Protein AF-A0A359KIE0-F1 (afdb_monomer_lite)

Structure (mmCIF, N/CA/C/O backbone):
data_AF-A0A359KIE0-F1
#
_entry.i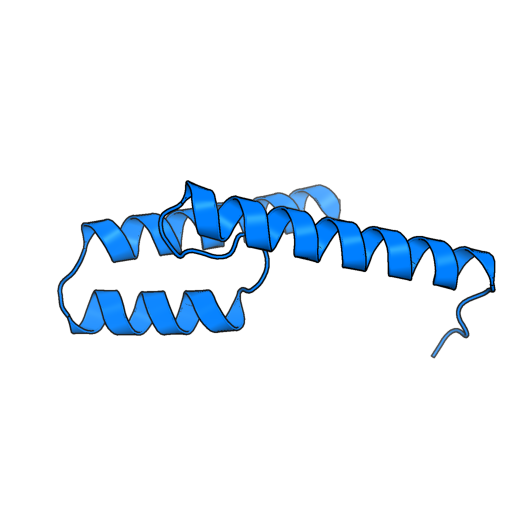d   AF-A0A359KIE0-F1
#
loop_
_atom_site.group_PDB
_atom_site.id
_atom_site.type_symbol
_atom_site.label_atom_id
_atom_site.label_alt_id
_atom_site.label_comp_id
_atom_site.label_asym_id
_atom_site.label_entity_id
_atom_site.label_seq_id
_atom_site.pdbx_PDB_ins_code
_atom_site.Cartn_x
_atom_site.Cartn_y
_atom_site.Cartn_z
_atom_site.occupancy
_atom_site.B_iso_or_equiv
_atom_site.auth_seq_id
_atom_site.auth_comp_id
_atom_site.auth_asym_id
_atom_site.auth_atom_id
_atom_site.pdbx_PDB_model_num
ATOM 1 N N . MET A 1 1 ? 14.838 -17.874 -16.603 1.00 50.28 1 MET A N 1
ATOM 2 C CA . MET A 1 1 ? 14.774 -16.411 -16.397 1.00 50.28 1 MET A CA 1
ATOM 3 C C . MET A 1 1 ? 15.005 -15.749 -17.748 1.00 50.28 1 MET A C 1
ATOM 5 O O . MET A 1 1 ? 16.080 -15.925 -18.301 1.00 50.28 1 MET A O 1
ATOM 9 N N . ARG A 1 2 ? 13.991 -15.108 -18.344 1.00 65.62 2 ARG A N 1
ATOM 10 C CA . ARG A 1 2 ? 14.157 -14.381 -19.615 1.00 65.62 2 ARG A CA 1
ATOM 11 C C . ARG A 1 2 ? 14.913 -13.079 -19.332 1.00 65.62 2 ARG A C 1
ATOM 13 O O . ARG A 1 2 ? 14.543 -12.358 -18.411 1.00 65.62 2 ARG A O 1
ATOM 20 N N . THR A 1 3 ? 15.975 -12.797 -20.077 1.00 76.69 3 THR A N 1
ATOM 21 C CA . THR A 1 3 ? 16.698 -11.523 -19.987 1.00 76.69 3 THR A CA 1
ATOM 22 C C . THR A 1 3 ? 15.841 -10.414 -20.590 1.00 76.69 3 THR A C 1
ATOM 24 O O . THR A 1 3 ? 15.487 -10.493 -21.763 1.00 76.69 3 THR A O 1
ATOM 27 N N . LEU A 1 4 ? 15.500 -9.403 -19.787 1.00 72.62 4 LEU A N 1
ATOM 28 C CA . LEU A 1 4 ? 14.771 -8.211 -20.231 1.00 72.62 4 LEU A CA 1
ATOM 29 C C . LEU A 1 4 ? 15.584 -7.474 -21.301 1.00 72.62 4 LEU A C 1
ATOM 31 O O . LEU A 1 4 ? 16.766 -7.186 -21.082 1.00 72.62 4 LEU A O 1
ATOM 35 N N . THR A 1 5 ? 14.964 -7.163 -22.435 1.00 86.62 5 THR A N 1
ATOM 36 C CA . THR A 1 5 ? 15.603 -6.357 -23.479 1.00 86.62 5 THR A CA 1
ATOM 37 C C . THR A 1 5 ? 15.721 -4.891 -23.028 1.00 86.62 5 THR A C 1
ATOM 39 O O . THR A 1 5 ? 15.095 -4.468 -22.053 1.00 86.62 5 THR A O 1
ATOM 42 N N . ALA A 1 6 ? 16.563 -4.090 -23.693 1.00 83.56 6 ALA A N 1
ATOM 43 C CA . ALA A 1 6 ? 16.734 -2.666 -23.372 1.00 83.56 6 ALA A CA 1
ATOM 44 C C . ALA A 1 6 ? 15.408 -1.864 -23.303 1.00 83.56 6 ALA A C 1
ATOM 46 O O . ALA A 1 6 ? 15.234 -1.126 -22.329 1.00 83.56 6 ALA A O 1
ATOM 47 N N . PRO A 1 7 ? 14.454 -2.018 -24.248 1.00 83.12 7 PRO A N 1
ATOM 48 C CA . PRO A 1 7 ? 13.150 -1.363 -24.136 1.00 83.12 7 PRO A CA 1
ATOM 49 C C . PRO A 1 7 ? 12.312 -1.900 -22.967 1.00 83.12 7 PRO A C 1
ATOM 51 O O . PRO A 1 7 ? 11.699 -1.099 -22.262 1.00 83.12 7 PRO A O 1
ATOM 54 N N . ASP A 1 8 ? 12.354 -3.209 -22.682 1.00 86.38 8 ASP A N 1
ATOM 55 C CA . ASP A 1 8 ? 11.619 -3.797 -21.548 1.00 86.38 8 ASP A CA 1
ATOM 56 C C . ASP A 1 8 ? 12.073 -3.205 -20.207 1.00 86.38 8 ASP A C 1
ATOM 58 O O . ASP A 1 8 ? 11.258 -2.965 -19.316 1.00 86.38 8 ASP A O 1
ATOM 62 N N . ARG A 1 9 ? 13.376 -2.925 -20.056 1.00 85.69 9 ARG A N 1
ATOM 63 C CA . ARG A 1 9 ? 13.914 -2.264 -18.855 1.00 85.69 9 ARG A CA 1
ATOM 64 C C . ARG A 1 9 ? 13.396 -0.840 -18.694 1.00 85.69 9 ARG A C 1
ATOM 66 O O . ARG A 1 9 ? 13.047 -0.458 -17.581 1.00 85.69 9 ARG A O 1
ATOM 73 N N . GLY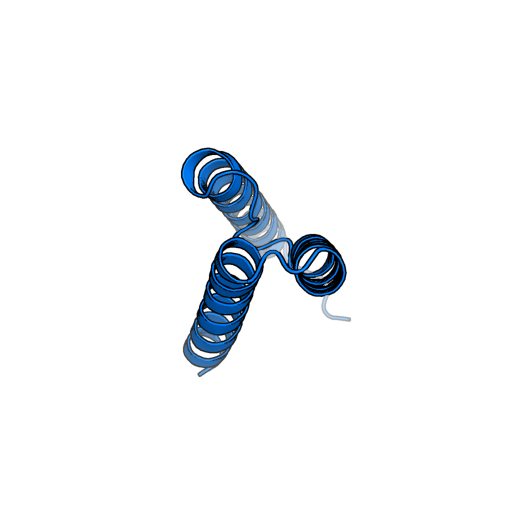 A 1 10 ? 13.350 -0.063 -19.776 1.00 89.50 10 GLY A N 1
ATOM 74 C CA . GLY A 1 10 ? 12.823 1.303 -19.738 1.00 89.50 10 GLY A CA 1
ATOM 75 C C . GLY A 1 10 ? 11.350 1.328 -19.332 1.00 89.50 10 GLY A C 1
ATOM 76 O O . GLY A 1 10 ? 10.955 2.095 -18.455 1.00 89.50 10 GLY A O 1
ATOM 77 N N . LEU A 1 11 ? 10.564 0.418 -19.904 1.00 87.12 11 LEU A N 1
ATOM 78 C CA . LEU A 1 11 ? 9.141 0.271 -19.609 1.00 87.12 11 LEU A CA 1
ATOM 79 C C . LEU A 1 11 ? 8.912 -0.169 -18.154 1.00 87.12 11 LEU A C 1
ATOM 81 O O . LEU A 1 11 ? 8.089 0.418 -17.456 1.00 87.12 11 LEU A O 1
ATOM 85 N N . ALA A 1 12 ? 9.704 -1.123 -17.655 1.00 86.50 12 ALA A N 1
ATOM 86 C CA . ALA A 1 12 ? 9.657 -1.551 -16.258 1.00 86.50 12 ALA A CA 1
ATOM 87 C C . ALA A 1 12 ? 9.976 -0.409 -15.278 1.00 86.50 12 ALA A C 1
ATOM 89 O O . ALA A 1 12 ? 9.286 -0.258 -14.271 1.00 86.50 12 ALA A O 1
ATOM 90 N N . LEU A 1 13 ? 10.982 0.421 -15.577 1.00 89.88 13 LEU A N 1
ATOM 91 C CA . LEU A 1 13 ? 11.328 1.586 -14.755 1.00 89.88 13 LEU A CA 1
ATOM 92 C C . LEU A 1 13 ? 10.207 2.630 -14.742 1.00 89.88 13 LEU A C 1
ATOM 94 O O . LEU A 1 13 ? 9.877 3.155 -13.679 1.00 89.88 13 LEU A O 1
ATOM 98 N N . MET A 1 14 ? 9.593 2.905 -15.896 1.00 91.31 14 MET A N 1
ATOM 99 C CA . MET A 1 14 ? 8.460 3.829 -15.984 1.00 91.31 14 MET A CA 1
ATOM 100 C C . MET A 1 14 ? 7.246 3.324 -15.202 1.00 91.31 14 MET A C 1
ATOM 102 O O . MET A 1 14 ? 6.654 4.088 -14.443 1.00 91.31 14 MET A O 1
ATOM 106 N N . LEU A 1 15 ? 6.906 2.039 -15.332 1.00 87.25 15 LEU A N 1
ATOM 107 C CA . LEU A 1 15 ? 5.804 1.428 -14.587 1.00 87.25 15 LEU A CA 1
ATOM 108 C C . LEU A 1 15 ? 6.066 1.427 -13.077 1.00 87.25 15 LEU A C 1
ATOM 110 O O . LEU A 1 15 ? 5.167 1.755 -12.307 1.00 87.25 15 LEU A O 1
ATOM 114 N N . ALA A 1 16 ? 7.294 1.126 -12.645 1.00 86.06 16 ALA A N 1
ATOM 115 C CA . ALA A 1 16 ? 7.676 1.188 -11.235 1.00 86.06 16 ALA A CA 1
ATOM 116 C C . ALA A 1 16 ? 7.592 2.620 -10.676 1.00 86.06 16 ALA A C 1
ATOM 118 O O . ALA A 1 16 ? 7.077 2.825 -9.577 1.00 86.06 16 ALA A O 1
ATOM 119 N N . GLY A 1 17 ? 8.052 3.614 -11.443 1.00 86.94 17 GLY A N 1
ATOM 120 C CA . GLY A 1 17 ? 7.951 5.026 -11.072 1.00 86.94 17 GLY A CA 1
ATOM 121 C C . GLY A 1 17 ? 6.501 5.503 -10.971 1.00 86.94 17 GLY A C 1
ATOM 122 O O . GLY A 1 17 ? 6.130 6.138 -9.985 1.00 86.94 17 GLY A O 1
ATOM 123 N N . LEU A 1 18 ? 5.662 5.143 -11.947 1.00 87.00 18 LEU A N 1
ATOM 124 C CA . LEU A 1 18 ? 4.231 5.449 -11.935 1.00 87.00 18 LEU A CA 1
ATOM 125 C C . LEU A 1 18 ? 3.534 4.808 -10.729 1.00 87.00 18 LEU A C 1
ATOM 127 O O . LEU A 1 18 ? 2.787 5.488 -10.030 1.00 87.00 18 LEU A O 1
ATOM 131 N N . ALA A 1 19 ? 3.816 3.533 -10.448 1.00 83.00 19 ALA A N 1
ATOM 132 C CA . ALA A 1 19 ? 3.260 2.831 -9.295 1.00 83.00 19 ALA A CA 1
ATOM 133 C C . ALA A 1 19 ? 3.623 3.532 -7.976 1.00 83.00 19 ALA A C 1
ATOM 135 O O . ALA A 1 19 ? 2.738 3.794 -7.166 1.00 83.00 19 ALA A O 1
ATOM 136 N N . GLY A 1 20 ? 4.892 3.914 -7.785 1.00 82.12 20 GLY A N 1
ATOM 137 C CA . GLY A 1 20 ? 5.329 4.647 -6.591 1.00 82.12 20 GLY A CA 1
ATOM 138 C C . GLY A 1 20 ? 4.719 6.050 -6.468 1.00 82.12 20 GLY A C 1
ATOM 139 O O . GLY A 1 20 ? 4.382 6.488 -5.365 1.00 82.12 20 GLY A O 1
ATOM 140 N N . TYR A 1 21 ? 4.526 6.750 -7.589 1.00 83.75 21 TYR A N 1
ATOM 141 C CA . TYR A 1 21 ? 3.865 8.058 -7.613 1.00 83.75 21 TYR A CA 1
ATOM 142 C C . TYR A 1 21 ? 2.387 7.962 -7.209 1.00 83.75 21 TYR A C 1
ATOM 144 O O . TYR A 1 21 ? 1.919 8.715 -6.355 1.00 83.75 21 TYR A O 1
ATOM 152 N N . VAL A 1 22 ? 1.661 6.989 -7.764 1.00 81.38 22 VAL A N 1
ATOM 153 C CA . VAL A 1 22 ? 0.267 6.712 -7.383 1.00 81.38 22 VAL A CA 1
ATOM 154 C C . VAL A 1 22 ? 0.175 6.341 -5.901 1.00 81.38 22 VAL A C 1
ATOM 156 O O . VAL A 1 22 ? -0.750 6.778 -5.218 1.00 81.38 22 VAL A O 1
ATOM 159 N N . ASP A 1 23 ? 1.154 5.603 -5.375 1.00 82.44 23 ASP A N 1
ATOM 160 C CA . ASP A 1 23 ? 1.178 5.192 -3.971 1.00 82.44 23 ASP A CA 1
ATOM 161 C C . ASP A 1 23 ? 1.360 6.366 -3.002 1.00 82.44 23 ASP A C 1
ATOM 163 O O . ASP A 1 23 ? 0.689 6.453 -1.975 1.00 82.44 23 ASP A O 1
ATOM 167 N N . SER A 1 24 ? 2.241 7.303 -3.352 1.00 80.19 24 SER A N 1
ATOM 168 C CA . SER A 1 24 ? 2.494 8.507 -2.557 1.00 80.19 24 SER A CA 1
ATOM 169 C C . SER A 1 24 ? 1.328 9.496 -2.627 1.00 80.19 24 SER A C 1
ATOM 171 O O . SER A 1 24 ? 0.931 10.038 -1.594 1.00 80.19 24 SER A O 1
ATOM 173 N N . LEU A 1 25 ? 0.702 9.669 -3.796 1.00 80.56 25 LEU A N 1
ATOM 174 C CA . LEU A 1 25 ? -0.545 10.431 -3.916 1.00 80.56 25 LEU A CA 1
ATOM 175 C C . LEU A 1 25 ? -1.685 9.806 -3.110 1.00 80.56 25 LEU A C 1
ATOM 177 O O . LEU A 1 25 ? -2.394 10.527 -2.406 1.00 80.56 25 LEU A O 1
ATOM 181 N N . GLY A 1 26 ? -1.840 8.485 -3.197 1.00 75.88 26 GLY A N 1
ATOM 182 C CA . GLY A 1 26 ? -2.828 7.727 -2.440 1.00 75.88 26 GLY A CA 1
ATOM 183 C C . GLY A 1 26 ? -2.621 7.874 -0.938 1.00 75.88 26 GLY A C 1
ATOM 184 O O . GLY A 1 26 ? -3.565 8.199 -0.227 1.00 75.88 26 GLY A O 1
ATOM 185 N N . PHE A 1 27 ? -1.381 7.764 -0.462 1.00 75.00 27 PHE A N 1
ATOM 186 C CA . PHE A 1 27 ? -1.054 7.956 0.949 1.00 75.00 27 PHE A CA 1
ATOM 187 C C . PHE A 1 27 ? -1.428 9.355 1.454 1.00 75.00 27 PHE A C 1
ATOM 189 O O . PHE A 1 27 ? -2.012 9.480 2.533 1.00 75.00 27 PHE A O 1
ATOM 196 N N . LEU A 1 28 ? -1.135 10.397 0.667 1.00 77.75 28 LEU A N 1
ATOM 197 C CA . LEU A 1 28 ? -1.464 11.785 1.003 1.00 77.75 28 LEU A CA 1
ATOM 198 C C . LEU A 1 28 ? -2.979 12.046 0.997 1.00 77.75 28 LEU A C 1
ATOM 200 O O . LEU A 1 28 ? -3.474 12.733 1.887 1.00 77.75 28 LEU A O 1
ATOM 204 N N . HIS A 1 29 ? -3.719 11.491 0.032 1.00 73.31 29 HIS A N 1
ATOM 205 C CA . HIS A 1 29 ? -5.158 11.743 -0.120 1.00 73.31 29 HIS A CA 1
ATOM 206 C C . HIS A 1 29 ? -6.043 10.847 0.759 1.00 73.31 29 HIS A C 1
ATOM 208 O O . HIS A 1 29 ? -7.096 11.289 1.210 1.00 73.31 29 HIS A O 1
ATOM 214 N N . LEU A 1 30 ? -5.636 9.602 1.028 1.00 65.06 30 LEU A N 1
ATOM 215 C CA . LEU A 1 30 ? -6.403 8.619 1.812 1.00 65.06 30 LEU A CA 1
ATOM 216 C C . LEU A 1 30 ? -6.080 8.668 3.315 1.00 65.06 30 LEU A C 1
ATOM 218 O O . LEU A 1 30 ? -6.565 7.833 4.076 1.00 65.06 30 LEU A O 1
ATOM 222 N N . GLY A 1 31 ? -5.252 9.618 3.763 1.00 65.81 31 GLY A N 1
ATOM 223 C CA . GLY A 1 31 ? -4.919 9.781 5.181 1.00 65.81 31 GLY A CA 1
ATOM 224 C C . GLY A 1 31 ? -4.005 8.682 5.736 1.00 65.81 31 GLY A C 1
ATOM 225 O O . GLY A 1 31 ? -4.101 8.330 6.912 1.00 65.81 31 GLY A O 1
ATOM 226 N N . GLY A 1 32 ? -3.110 8.136 4.906 1.00 67.94 32 GLY A N 1
ATOM 227 C CA . GLY A 1 32 ? -2.075 7.196 5.338 1.00 67.94 32 GLY A CA 1
ATOM 228 C C . GLY A 1 32 ? -2.257 5.736 4.906 1.00 67.94 32 GLY A C 1
ATOM 229 O O . GLY A 1 32 ? -1.732 4.842 5.577 1.00 67.94 32 GLY A O 1
ATOM 230 N N . VAL A 1 33 ? -2.995 5.481 3.821 1.00 68.50 33 VAL A N 1
ATOM 231 C CA . VAL A 1 33 ? -3.161 4.150 3.204 1.00 68.50 33 VAL A CA 1
ATOM 232 C C . VAL A 1 33 ? -2.487 4.143 1.835 1.00 68.50 33 VAL A C 1
ATOM 234 O O . VAL A 1 33 ? -2.683 5.060 1.042 1.00 68.50 33 VAL A O 1
ATOM 237 N N . PHE A 1 34 ? -1.687 3.117 1.563 1.00 72.31 34 PHE A N 1
ATOM 238 C CA . PHE A 1 34 ? -0.994 2.954 0.285 1.00 72.31 34 PHE A CA 1
ATOM 239 C C . PHE A 1 34 ? -1.929 2.284 -0.736 1.00 72.31 34 PHE A C 1
ATOM 241 O O . PHE A 1 34 ? -2.704 1.402 -0.386 1.00 72.31 34 PHE A O 1
ATOM 248 N N . VAL A 1 35 ? -1.885 2.671 -2.003 1.00 71.38 35 VAL A N 1
ATOM 249 C CA . VAL A 1 35 ? -2.680 2.057 -3.083 1.00 71.38 35 VAL A CA 1
ATOM 250 C C . VAL A 1 35 ? -2.011 0.789 -3.626 1.00 71.38 35 VAL A C 1
ATOM 252 O O . VAL A 1 35 ? -2.697 -0.098 -4.120 1.00 71.38 35 VAL A O 1
ATOM 255 N N . SER A 1 36 ? -0.686 0.674 -3.509 1.00 67.88 36 SER A N 1
ATOM 256 C CA . SER A 1 36 ? 0.129 -0.423 -4.049 1.00 67.88 36 SER A CA 1
ATOM 257 C C . SER A 1 36 ? 1.008 -1.118 -2.999 1.00 67.88 36 SER A C 1
ATOM 259 O O . SER A 1 36 ? 1.293 -2.307 -3.153 1.00 67.88 36 SER A O 1
ATOM 261 N N . PHE A 1 37 ? 1.403 -0.457 -1.899 1.00 72.44 37 PHE A N 1
ATOM 262 C CA . PHE A 1 37 ? 2.233 -1.068 -0.842 1.00 72.44 37 PHE A CA 1
ATOM 263 C C . PHE A 1 37 ? 1.456 -2.012 0.096 1.00 72.44 37 PHE A C 1
ATOM 265 O O . PHE A 1 37 ? 1.282 -1.766 1.295 1.00 72.44 37 PHE A O 1
ATOM 272 N N . MET A 1 38 ? 0.992 -3.139 -0.444 1.00 77.12 38 MET A N 1
ATOM 273 C CA . MET A 1 38 ? 0.078 -4.049 0.252 1.00 77.12 38 MET A CA 1
ATOM 274 C C . MET A 1 38 ? 0.639 -4.597 1.570 1.00 77.12 38 MET A C 1
ATOM 276 O O . MET A 1 38 ? -0.084 -4.588 2.556 1.00 77.12 38 MET A O 1
ATOM 280 N N . SER A 1 39 ? 1.929 -4.951 1.656 1.00 78.56 39 SER A N 1
ATOM 281 C CA . SER A 1 39 ? 2.553 -5.439 2.907 1.00 78.56 39 SER A CA 1
ATOM 282 C C . SER A 1 39 ? 2.408 -4.453 4.087 1.00 78.56 39 SER A C 1
ATOM 284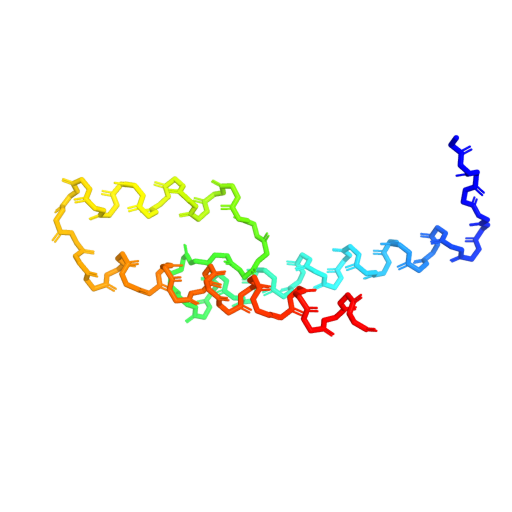 O O . SER A 1 39 ? 2.116 -4.842 5.223 1.00 78.56 39 SER A O 1
ATOM 286 N N . GLY A 1 40 ? 2.522 -3.148 3.813 1.00 77.69 40 GLY A N 1
ATOM 287 C CA . GLY A 1 40 ? 2.334 -2.102 4.821 1.00 77.69 40 GLY A CA 1
ATOM 288 C C . GLY A 1 40 ? 0.869 -1.924 5.226 1.00 77.69 40 GLY A C 1
ATOM 289 O O . GLY A 1 40 ? 0.559 -1.773 6.411 1.00 77.69 40 GLY A O 1
ATOM 290 N N . ASN A 1 41 ? -0.050 -1.995 4.260 1.00 82.50 41 ASN A N 1
ATOM 291 C CA . ASN A 1 41 ? -1.483 -1.888 4.527 1.00 82.50 41 ASN A CA 1
ATOM 292 C C . ASN A 1 41 ? -2.020 -3.065 5.335 1.00 82.50 41 ASN A C 1
ATOM 294 O O . ASN A 1 41 ? -2.819 -2.845 6.238 1.00 82.50 41 ASN A O 1
ATOM 298 N N . THR A 1 42 ? -1.557 -4.293 5.090 1.00 80.50 42 THR A N 1
ATOM 299 C CA . THR A 1 42 ? -1.993 -5.459 5.875 1.00 80.50 42 THR A CA 1
ATOM 300 C C . THR A 1 42 ? -1.585 -5.326 7.344 1.00 80.50 42 THR A C 1
ATOM 302 O O . THR A 1 42 ? -2.362 -5.665 8.234 1.00 80.50 42 THR A O 1
ATOM 305 N N . THR A 1 43 ? -0.410 -4.742 7.614 1.00 84.50 43 THR A N 1
ATOM 306 C CA . THR A 1 43 ? 0.032 -4.421 8.984 1.00 84.50 43 THR A CA 1
ATOM 307 C C . THR A 1 43 ? -0.873 -3.369 9.625 1.00 84.50 43 THR A C 1
ATOM 309 O O . THR A 1 43 ? -1.333 -3.542 10.752 1.00 84.50 43 THR A O 1
ATOM 312 N N . ARG A 1 44 ? -1.195 -2.291 8.898 1.00 81.19 44 ARG A N 1
ATOM 313 C CA . ARG A 1 44 ? -2.124 -1.255 9.381 1.00 81.19 44 ARG A CA 1
ATOM 314 C C . ARG A 1 44 ? -3.529 -1.797 9.608 1.00 81.19 44 ARG A C 1
ATOM 316 O O . ARG A 1 44 ? -4.177 -1.382 10.562 1.00 81.19 44 ARG A O 1
ATOM 323 N N . LEU A 1 45 ? -4.007 -2.702 8.760 1.00 83.88 45 LEU A N 1
ATOM 324 C CA . LEU A 1 45 ? -5.294 -3.367 8.938 1.00 83.88 45 LEU A CA 1
ATOM 325 C C . LEU A 1 45 ? -5.306 -4.151 10.254 1.00 83.88 45 LEU A C 1
ATOM 327 O O . LEU A 1 45 ? -6.214 -3.960 11.056 1.00 83.88 45 LEU A O 1
ATOM 331 N N . ALA A 1 46 ? -4.270 -4.956 10.510 1.00 84.75 46 ALA A N 1
ATOM 332 C CA . ALA A 1 46 ? -4.138 -5.721 11.748 1.00 84.75 46 ALA A CA 1
ATOM 333 C C . ALA A 1 46 ? -4.100 -4.820 12.994 1.00 84.75 46 ALA A C 1
ATOM 335 O O . ALA A 1 46 ? -4.814 -5.084 13.958 1.00 84.75 46 ALA A O 1
ATOM 336 N N . VAL A 1 47 ? -3.332 -3.724 12.956 1.00 87.81 47 VAL A N 1
ATOM 337 C CA . VAL A 1 47 ? -3.270 -2.750 14.061 1.00 87.81 47 VAL A CA 1
ATOM 338 C C . VAL A 1 47 ? -4.622 -2.069 14.279 1.00 87.81 47 VAL A C 1
ATOM 340 O O . VAL A 1 47 ? -5.096 -2.020 15.408 1.00 87.81 47 VAL A O 1
ATOM 343 N N . ASN A 1 48 ? -5.292 -1.599 13.221 1.00 86.38 48 ASN A N 1
ATOM 344 C CA . ASN A 1 48 ? -6.606 -0.962 13.359 1.00 86.38 48 ASN A CA 1
ATOM 345 C C . ASN A 1 48 ? -7.676 -1.936 13.878 1.00 86.38 48 ASN A C 1
ATOM 347 O O . ASN A 1 48 ? -8.547 -1.513 14.635 1.00 86.38 48 ASN A O 1
ATOM 351 N N . LEU A 1 49 ? -7.614 -3.221 13.508 1.00 87.62 49 LEU A N 1
ATOM 352 C CA . LEU A 1 49 ? -8.475 -4.254 14.094 1.00 87.62 49 LEU A CA 1
ATOM 353 C C . LEU A 1 49 ? -8.178 -4.443 15.586 1.00 87.62 49 LEU A C 1
ATOM 355 O O . LEU A 1 49 ? -9.110 -4.496 16.384 1.00 87.62 49 LEU A O 1
ATOM 359 N N . ALA A 1 50 ? -6.900 -4.516 15.963 1.00 87.81 50 ALA A N 1
ATOM 360 C CA . ALA A 1 50 ? -6.480 -4.699 17.351 1.00 87.81 50 ALA A CA 1
ATOM 361 C C . ALA A 1 50 ? -6.850 -3.503 18.248 1.00 87.81 50 ALA A C 1
ATOM 363 O O . ALA A 1 50 ? -7.233 -3.692 19.397 1.00 87.81 50 ALA A O 1
ATOM 364 N N . GLU A 1 51 ? -6.789 -2.279 17.717 1.00 90.62 51 GLU A 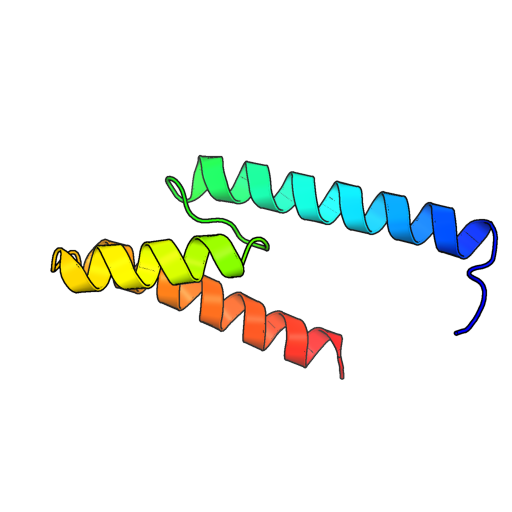N 1
ATOM 365 C CA . GLU A 1 51 ? -7.185 -1.048 18.416 1.00 90.62 51 GLU A CA 1
ATOM 366 C C . GLU A 1 51 ? -8.710 -0.803 18.413 1.00 90.62 51 GLU A C 1
ATOM 368 O O . GLU A 1 51 ? -9.173 0.191 18.969 1.00 90.62 51 GLU A O 1
ATOM 373 N N . GLY A 1 52 ? -9.513 -1.662 17.769 1.00 87.44 52 GLY A N 1
ATOM 374 C CA . GLY A 1 52 ? -10.968 -1.482 17.656 1.00 87.44 52 GLY A CA 1
ATOM 375 C C . GLY A 1 52 ? -11.387 -0.315 16.748 1.00 87.44 52 GLY A C 1
ATOM 376 O O . GLY A 1 52 ? -12.505 0.193 16.838 1.00 87.44 52 GLY A O 1
ATOM 377 N N . ARG A 1 53 ? -10.502 0.136 15.853 1.00 86.88 53 ARG A N 1
ATOM 378 C CA . ARG A 1 53 ? -10.717 1.265 14.935 1.00 86.88 53 ARG A CA 1
ATOM 379 C C . ARG A 1 53 ? -11.373 0.799 13.637 1.00 86.88 53 ARG A C 1
ATOM 381 O O . ARG A 1 53 ? -10.793 0.877 12.554 1.00 86.88 53 ARG A O 1
ATOM 388 N N . TRP A 1 54 ? -12.619 0.344 13.745 1.00 83.94 54 TRP A N 1
ATOM 389 C CA . TRP A 1 54 ? -13.375 -0.296 12.659 1.00 83.94 54 TRP A CA 1
ATOM 390 C C . TRP A 1 54 ? -13.500 0.546 11.383 1.00 83.94 54 TRP A C 1
ATOM 392 O O . TRP A 1 54 ? -13.405 0.005 10.285 1.00 83.94 54 TRP A O 1
ATOM 402 N N . LEU A 1 55 ? -13.658 1.869 11.507 1.00 83.38 55 LEU A N 1
ATOM 403 C CA . LEU A 1 55 ? -13.778 2.764 10.349 1.00 83.38 55 LEU A CA 1
ATOM 404 C C . LEU A 1 55 ? -12.476 2.820 9.529 1.00 83.38 55 LEU A C 1
ATOM 406 O O . LEU A 1 55 ? -12.493 2.719 8.304 1.00 83.38 55 LEU A O 1
ATOM 410 N N . ALA A 1 56 ? -11.338 2.933 10.219 1.00 79.81 56 ALA A N 1
ATOM 411 C CA . ALA A 1 56 ? -10.019 2.956 9.593 1.00 79.81 56 ALA A CA 1
ATOM 412 C C . ALA A 1 56 ? -9.646 1.579 9.024 1.00 79.81 56 ALA A C 1
ATOM 414 O O . ALA A 1 56 ? -9.119 1.486 7.917 1.00 79.81 56 ALA A O 1
ATOM 415 N N . ALA A 1 57 ? -9.985 0.504 9.741 1.00 81.75 57 ALA A N 1
ATOM 416 C CA . ALA A 1 57 ? -9.851 -0.861 9.247 1.00 81.75 57 ALA A CA 1
ATOM 417 C C . ALA A 1 57 ? -10.654 -1.092 7.956 1.00 81.75 57 ALA A C 1
ATOM 419 O O . ALA A 1 57 ? -10.120 -1.642 6.995 1.00 81.75 57 ALA A O 1
ATOM 420 N N . GLY A 1 58 ? -11.906 -0.625 7.903 1.00 83.25 58 GLY A N 1
ATOM 421 C CA . GLY A 1 58 ? -12.762 -0.728 6.719 1.00 83.25 58 GLY A CA 1
ATOM 422 C C . GLY A 1 58 ? -12.187 0.001 5.503 1.00 83.25 58 GLY A C 1
ATOM 423 O O . GLY A 1 58 ? -12.193 -0.550 4.405 1.00 83.25 58 GLY A O 1
ATOM 424 N N . ALA A 1 59 ? -11.615 1.194 5.699 1.00 83.31 59 ALA A N 1
ATOM 425 C CA . ALA A 1 59 ? -10.949 1.934 4.626 1.00 83.31 59 ALA A CA 1
ATOM 426 C C . ALA A 1 59 ? -9.745 1.163 4.053 1.00 83.31 59 ALA A C 1
ATOM 428 O O . ALA A 1 59 ? -9.627 1.013 2.837 1.00 83.31 59 ALA A O 1
ATOM 429 N N . VAL A 1 60 ? -8.887 0.609 4.918 1.00 84.00 60 VAL A N 1
ATOM 430 C CA . VAL A 1 60 ? -7.730 -0.196 4.490 1.00 84.00 60 VAL A CA 1
ATOM 431 C C . VAL A 1 60 ? -8.179 -1.480 3.783 1.00 84.00 60 VAL A C 1
ATOM 433 O O . VAL A 1 60 ? -7.637 -1.826 2.734 1.00 84.00 60 VAL A O 1
ATOM 436 N N . ALA A 1 61 ? -9.199 -2.164 4.308 1.00 82.94 61 ALA A N 1
ATOM 437 C CA . ALA A 1 61 ? -9.760 -3.365 3.694 1.00 82.94 61 ALA A CA 1
ATOM 438 C C . ALA A 1 61 ? -10.368 -3.087 2.306 1.00 82.94 61 ALA A C 1
ATOM 440 O O . ALA A 1 61 ? -10.172 -3.878 1.384 1.00 82.94 61 ALA A O 1
ATOM 441 N N . GLY A 1 62 ? -11.054 -1.952 2.135 1.00 85.19 62 GLY A N 1
ATOM 442 C CA . GLY A 1 62 ? -1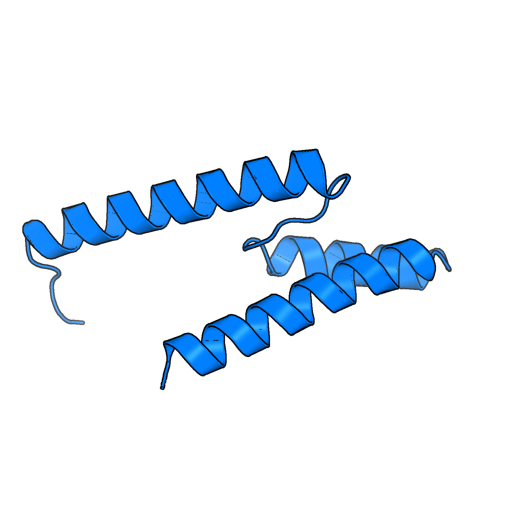1.604 -1.521 0.848 1.00 85.19 62 GLY A CA 1
ATOM 443 C C . GLY A 1 62 ? -10.523 -1.282 -0.207 1.00 85.19 62 GLY A C 1
ATOM 444 O O . GLY A 1 62 ? -10.663 -1.737 -1.342 1.00 85.19 62 GLY A O 1
ATOM 445 N N . VAL A 1 63 ? -9.411 -0.645 0.174 1.00 84.06 63 VAL A N 1
ATOM 446 C CA . VAL A 1 63 ? -8.258 -0.448 -0.722 1.00 84.06 63 VAL A CA 1
ATOM 447 C C . VAL A 1 63 ? -7.624 -1.785 -1.118 1.00 84.06 63 VAL A C 1
ATOM 449 O O . VAL A 1 63 ? -7.344 -1.986 -2.298 1.00 84.06 63 VAL A O 1
ATOM 452 N N . LEU A 1 64 ? -7.461 -2.727 -0.177 1.00 84.25 64 LEU A N 1
ATOM 453 C CA . LEU A 1 64 ? -6.985 -4.081 -0.496 1.00 84.25 64 LEU A CA 1
ATOM 454 C C . LEU A 1 64 ? -7.903 -4.791 -1.504 1.00 84.25 64 LEU A C 1
ATOM 456 O O . LEU A 1 64 ? -7.419 -5.373 -2.472 1.00 84.25 64 LEU A O 1
ATOM 460 N N . LEU A 1 65 ? -9.220 -4.739 -1.291 1.00 86.31 65 LEU A N 1
ATOM 461 C CA . LEU A 1 65 ? -10.206 -5.365 -2.177 1.00 86.31 65 LEU A CA 1
ATOM 462 C C . LEU A 1 65 ? -10.154 -4.782 -3.591 1.00 86.31 65 LEU A C 1
ATOM 464 O O . LEU A 1 65 ? -10.081 -5.535 -4.561 1.00 86.31 65 LEU A O 1
ATOM 468 N N . LEU A 1 66 ? -10.149 -3.453 -3.713 1.00 86.50 66 LEU A N 1
ATOM 469 C CA . LEU A 1 66 ? -10.054 -2.768 -5.003 1.00 86.50 66 LEU A CA 1
ATOM 470 C C . LEU A 1 66 ? -8.743 -3.087 -5.725 1.00 86.50 66 LEU A C 1
ATOM 472 O O . LEU A 1 66 ? -8.759 -3.302 -6.935 1.00 86.50 66 LEU A O 1
ATOM 476 N N . PHE A 1 67 ? -7.629 -3.174 -4.993 1.00 83.44 67 PHE A N 1
ATOM 477 C CA . PHE A 1 67 ? -6.346 -3.577 -5.559 1.00 83.44 67 PHE A CA 1
ATOM 478 C C . PHE A 1 67 ? -6.399 -4.997 -6.136 1.00 83.44 67 PHE A C 1
ATOM 480 O O . PHE A 1 67 ? -6.010 -5.205 -7.283 1.00 83.44 67 PHE A O 1
ATOM 487 N N . VAL A 1 68 ? -6.920 -5.967 -5.376 1.00 86.25 68 VAL A N 1
ATOM 488 C CA . VAL A 1 68 ? -7.039 -7.362 -5.832 1.00 86.25 68 VAL A CA 1
ATOM 489 C C . VAL A 1 68 ? -7.944 -7.462 -7.058 1.00 86.25 68 VAL A C 1
ATOM 491 O O . VAL A 1 68 ? -7.566 -8.094 -8.041 1.00 86.25 68 VAL A O 1
ATOM 494 N N . LEU A 1 69 ? -9.107 -6.805 -7.038 1.00 87.75 69 LEU A N 1
ATOM 495 C CA . LEU A 1 69 ? -10.030 -6.794 -8.176 1.00 87.75 69 LEU A CA 1
ATOM 496 C C . LEU A 1 69 ? -9.399 -6.150 -9.416 1.00 87.75 69 LEU A C 1
ATOM 498 O O . LEU A 1 69 ? -9.499 -6.703 -10.508 1.00 87.75 69 LEU A O 1
ATOM 502 N N . GLY A 1 70 ? -8.706 -5.022 -9.252 1.00 84.81 70 GLY A N 1
ATOM 503 C CA . GLY A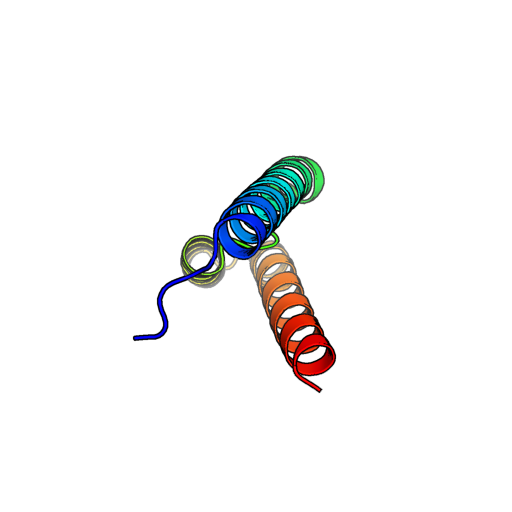 1 70 ? -7.974 -4.370 -10.337 1.00 84.81 70 GLY A CA 1
ATOM 504 C C . GLY A 1 70 ? -6.871 -5.259 -10.916 1.00 84.81 70 GLY A C 1
ATOM 505 O O . GLY A 1 70 ? -6.744 -5.359 -12.134 1.00 84.81 70 GLY A O 1
ATOM 506 N N . ALA A 1 71 ? -6.120 -5.961 -10.063 1.00 84.81 71 ALA A N 1
ATOM 507 C CA . ALA A 1 71 ? -5.089 -6.902 -10.492 1.00 84.81 71 ALA A CA 1
ATOM 508 C C . ALA A 1 71 ? -5.676 -8.100 -11.255 1.00 84.81 71 ALA A C 1
ATOM 510 O O . ALA A 1 71 ? -5.119 -8.500 -12.273 1.00 84.81 71 ALA A O 1
ATOM 511 N N . MET A 1 72 ? -6.811 -8.645 -10.802 1.00 88.81 72 MET A N 1
ATOM 512 C CA . MET A 1 72 ? -7.515 -9.721 -11.510 1.00 88.81 72 MET A CA 1
ATOM 513 C C . MET A 1 72 ? -8.007 -9.268 -12.887 1.00 88.81 72 MET A C 1
ATOM 515 O O . MET A 1 72 ? -7.825 -9.994 -13.857 1.00 88.81 72 MET A O 1
ATOM 519 N N . LEU A 1 73 ? -8.594 -8.070 -12.980 1.00 88.69 73 LEU A N 1
ATOM 520 C CA . LEU A 1 73 ? -9.062 -7.508 -14.250 1.00 88.69 73 LEU A CA 1
ATOM 521 C C . LEU A 1 73 ? -7.911 -7.206 -15.215 1.00 88.69 73 LEU A C 1
ATOM 523 O O . LEU A 1 73 ? -8.069 -7.403 -16.410 1.00 88.69 73 LEU A O 1
ATOM 527 N N . GLY A 1 74 ? -6.762 -6.747 -14.713 1.00 80.69 74 GLY A N 1
ATOM 528 C CA . GLY A 1 74 ? -5.578 -6.491 -15.540 1.00 80.69 74 GLY A CA 1
ATOM 529 C C . GLY A 1 74 ? -4.829 -7.753 -15.981 1.00 80.69 74 GLY A C 1
ATOM 530 O O . GLY A 1 74 ? -3.988 -7.671 -16.872 1.00 80.69 74 GLY A O 1
ATOM 531 N N . ALA A 1 75 ? -5.098 -8.898 -15.349 1.00 81.50 75 ALA A N 1
ATOM 532 C CA . ALA A 1 75 ? -4.495 -10.186 -15.690 1.00 81.50 75 ALA A CA 1
ATOM 533 C C . ALA A 1 75 ? -5.322 -11.010 -16.694 1.00 81.50 75 ALA A C 1
ATOM 535 O O . ALA A 1 75 ? -4.839 -12.051 -17.146 1.00 81.50 75 ALA A O 1
ATOM 536 N N . LEU A 1 76 ? -6.551 -10.575 -16.994 1.00 73.50 76 LEU A N 1
ATOM 537 C CA . LEU A 1 76 ? -7.448 -11.173 -17.984 1.00 73.50 76 LEU A CA 1
ATOM 538 C C . LEU A 1 76 ? -7.132 -10.652 -19.392 1.00 73.50 76 LEU A C 1
ATOM 540 O O . LEU A 1 76 ? -7.091 -11.496 -20.315 1.00 73.50 76 LEU A O 1
#

Foldseek 3Di:
DDDQDPVSVVVVVVVVVVQVVQQVVCCVVLVGAGLRPLVVLVVVLVVCVVVVVVVSNVSSVVSVVVSVVVVVVVVD

pLDDT: mean 81.36, std 7.26, range [50.28, 91.31]

Sequence (76 aa):
MRTLTAPDRGLALMLAGLAGYVDSLGFLHLGGVFVSFMSGNTTRLAVNLAEGRWLAAGAVAGVLLLFVLGAMLGAL

Radius of gyration: 15.34 Å; chains: 1; bounding box: 30×28×43 Å

Secondary structure (DSSP, 8-state):
-PPPPHHHHHHHHHHHHHHHHHHHHHHHHTTS--SS-HHHHHHHHHHHHHTT-HHHHHHHHHHHHHHHHHHHHHT-